Protein AF-A0A530EE15-F1 (afdb_monomer_lite)

Secondary structure (DSSP, 8-state):
----TTHHHHHHHHHTTSTT--HHHHHHHHHH--EEEEE-HHHHHSHHHHHHHHHHHHHHHHH-SEEEEEESSSTTHHHHHHHHHHHHHH-TT-EEEPP-----

Foldseek 3Di:
DDAFPCVVVVLVVCVVPDPPRDPVVVVVVLQPDEAEDEDELVLQPDPVSLVVLLVVLLVCLNPGQEYEYHYPDPNCVVVSVVSVVSSCVNGVRRHYDYPPPPDD

Structure (mmCIF, N/CA/C/O backbone):
data_AF-A0A530EE15-F1
#
_entry.id   AF-A0A530EE15-F1
#
loop_
_atom_site.group_PDB
_atom_site.id
_atom_site.type_symbol
_atom_site.label_atom_id
_atom_site.label_alt_id
_atom_site.label_comp_id
_atom_site.label_asym_id
_atom_site.label_entity_id
_atom_site.label_seq_id
_atom_site.pdbx_PDB_ins_code
_atom_site.Cartn_x
_atom_site.Cartn_y
_atom_site.Cartn_z
_atom_site.occupancy
_atom_site.B_iso_or_equiv
_atom_site.auth_seq_id
_atom_site.auth_comp_id
_atom_site.auth_asym_id
_atom_site.auth_atom_id
_atom_site.pdbx_PDB_model_num
ATOM 1 N N . MET A 1 1 ? -8.185 -9.633 7.895 1.00 51.03 1 MET A N 1
ATOM 2 C CA . MET A 1 1 ? -6.875 -8.985 7.637 1.00 51.03 1 MET A CA 1
ATOM 3 C C . MET A 1 1 ? -6.453 -8.310 8.927 1.00 51.03 1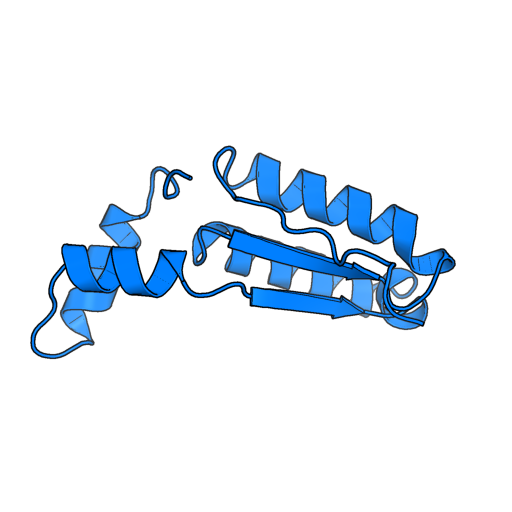 MET A C 1
ATOM 5 O O . MET A 1 1 ? -7.322 -8.080 9.751 1.00 51.03 1 MET A O 1
ATOM 9 N N . ALA A 1 2 ? -5.165 -8.080 9.171 1.00 61.59 2 ALA A N 1
ATOM 10 C CA . ALA A 1 2 ? -4.728 -7.557 10.463 1.00 61.59 2 ALA A CA 1
ATOM 11 C C . ALA A 1 2 ? -4.051 -6.197 10.286 1.00 61.59 2 ALA A C 1
ATOM 13 O O . ALA A 1 2 ? -3.262 -5.998 9.366 1.00 61.59 2 ALA A O 1
ATOM 14 N N . PHE A 1 3 ? -4.371 -5.256 11.170 1.00 65.88 3 PHE A N 1
ATOM 15 C CA . PHE A 1 3 ? -3.723 -3.951 11.192 1.00 65.88 3 PHE A CA 1
ATOM 16 C C . PHE A 1 3 ? -2.224 -4.088 11.446 1.00 65.88 3 PHE A C 1
ATOM 18 O O . PHE A 1 3 ? -1.759 -5.055 12.065 1.00 65.88 3 PHE A O 1
ATOM 25 N N . ALA A 1 4 ? -1.471 -3.096 10.977 1.00 73.50 4 ALA A N 1
ATOM 26 C CA . ALA A 1 4 ? -0.054 -3.014 11.265 1.00 73.50 4 ALA A CA 1
ATOM 27 C C . ALA A 1 4 ? 0.193 -3.000 12.782 1.00 73.50 4 ALA A C 1
ATOM 29 O O . ALA A 1 4 ? -0.617 -2.476 13.548 1.00 73.50 4 ALA A O 1
ATOM 30 N N . ASN A 1 5 ? 1.349 -3.505 13.216 1.00 72.81 5 ASN A N 1
ATOM 31 C CA . ASN A 1 5 ? 1.721 -3.565 14.638 1.00 72.81 5 ASN A CA 1
ATOM 32 C C . ASN A 1 5 ? 1.875 -2.173 15.299 1.00 72.81 5 ASN A C 1
ATOM 34 O O . ASN A 1 5 ? 2.175 -2.083 16.481 1.00 72.81 5 ASN A O 1
ATOM 38 N N . PHE A 1 6 ? 1.697 -1.092 14.537 1.00 76.88 6 PHE A N 1
ATOM 39 C CA . PHE A 1 6 ? 1.799 0.302 14.968 1.00 76.88 6 PHE A CA 1
ATOM 40 C C . PHE A 1 6 ? 0.477 1.077 14.820 1.00 76.88 6 PHE A C 1
ATOM 42 O O . PHE A 1 6 ? 0.470 2.305 14.920 1.00 76.88 6 PHE A O 1
ATOM 49 N N . ILE A 1 7 ? -0.648 0.383 14.603 1.00 80.62 7 ILE A N 1
ATOM 50 C CA . ILE A 1 7 ? -1.971 1.018 14.495 1.00 80.62 7 ILE A CA 1
ATOM 51 C C . ILE A 1 7 ? -2.355 1.788 15.755 1.00 80.62 7 ILE A C 1
ATOM 53 O O . ILE A 1 7 ? -3.006 2.818 15.646 1.00 80.62 7 ILE A O 1
ATOM 57 N N . ASP A 1 8 ? -1.905 1.350 16.932 1.00 82.94 8 ASP A N 1
ATOM 58 C CA . ASP A 1 8 ? -2.226 2.026 18.190 1.00 82.94 8 ASP A CA 1
ATOM 59 C C . ASP A 1 8 ? -1.659 3.448 18.210 1.00 82.94 8 ASP A C 1
ATOM 61 O O . ASP A 1 8 ? -2.340 4.377 18.627 1.00 82.94 8 ASP A O 1
ATOM 65 N N . ARG A 1 9 ? -0.468 3.659 17.635 1.00 84.62 9 ARG A N 1
ATOM 66 C CA . ARG A 1 9 ? 0.116 5.000 17.503 1.00 84.62 9 ARG A CA 1
ATOM 67 C C . ARG A 1 9 ? -0.669 5.873 16.524 1.00 84.62 9 ARG A C 1
ATOM 69 O O . ARG A 1 9 ? -0.854 7.060 16.781 1.00 84.62 9 ARG A O 1
ATOM 76 N N . ALA A 1 10 ? -1.136 5.293 15.420 1.00 84.19 10 ALA A N 1
ATOM 77 C CA . ALA A 1 10 ? -1.993 5.999 14.470 1.00 84.19 10 ALA A CA 1
ATOM 78 C C . ALA A 1 10 ? -3.361 6.335 15.090 1.00 84.19 10 ALA A C 1
ATOM 80 O O . ALA A 1 10 ? -3.861 7.436 14.891 1.00 84.19 10 ALA A O 1
ATOM 81 N N . ALA A 1 11 ? -3.922 5.432 15.896 1.00 86.88 11 ALA A N 1
ATOM 82 C CA . ALA A 1 11 ? -5.160 5.648 16.633 1.00 86.88 11 ALA A CA 1
ATOM 83 C C . ALA A 1 11 ? -5.014 6.744 17.695 1.00 86.88 11 ALA A C 1
ATOM 85 O O . ALA A 1 11 ? -5.880 7.606 17.787 1.00 86.88 11 ALA A O 1
ATOM 86 N N . THR A 1 12 ? -3.909 6.764 18.449 1.00 88.69 12 THR A N 1
ATOM 87 C CA . THR A 1 12 ? -3.617 7.851 19.395 1.00 88.69 12 THR A CA 1
ATOM 88 C C . THR A 1 12 ? -3.509 9.193 18.683 1.00 88.69 12 THR A C 1
ATOM 90 O O . THR A 1 12 ? -4.051 10.176 19.165 1.00 88.69 12 THR A O 1
ATOM 93 N N . ALA A 1 13 ? -2.834 9.258 17.533 1.00 86.94 13 ALA A N 1
ATOM 94 C CA . ALA A 1 13 ? -2.757 10.499 16.766 1.00 86.94 13 ALA A CA 1
ATOM 95 C C . ALA A 1 13 ? -4.137 10.924 16.233 1.00 86.94 13 ALA A C 1
ATOM 97 O O . ALA A 1 13 ? -4.502 12.092 16.333 1.00 86.94 13 ALA A O 1
ATOM 98 N N . ALA A 1 14 ? -4.924 9.976 15.715 1.00 86.75 14 ALA A N 1
ATOM 99 C CA . ALA A 1 14 ? -6.269 10.234 15.214 1.00 86.75 14 ALA A CA 1
ATOM 100 C C . ALA A 1 14 ? -7.214 10.735 16.319 1.00 86.75 14 ALA A C 1
ATOM 102 O O . ALA A 1 14 ? -7.987 11.659 16.073 1.00 86.75 14 ALA A O 1
ATOM 103 N N . SER A 1 15 ? -7.111 10.202 17.541 1.00 91.00 15 SER A N 1
ATOM 104 C CA . SER A 1 15 ? -7.952 10.624 18.667 1.00 91.00 15 SER A CA 1
ATOM 105 C C . SER A 1 15 ? -7.686 12.053 19.147 1.00 91.00 15 SER A C 1
ATOM 107 O O . SER A 1 15 ? -8.530 12.618 19.833 1.00 91.00 15 SER A O 1
ATOM 109 N N . GLN A 1 16 ? -6.543 12.652 18.790 1.00 92.25 16 GLN A N 1
ATOM 110 C CA . GLN A 1 16 ? -6.255 14.062 19.087 1.00 92.25 16 GLN A CA 1
ATOM 111 C C . GLN A 1 16 ? -6.901 15.033 18.093 1.00 92.25 16 GLN A C 1
ATOM 113 O O . GLN A 1 16 ? -6.971 16.228 18.366 1.00 92.25 16 GLN A O 1
ATOM 118 N N . VAL A 1 17 ? -7.321 14.544 16.925 1.00 92.12 17 VAL A N 1
ATOM 119 C CA . VAL A 1 17 ? -7.815 15.382 15.820 1.00 92.12 17 VAL A CA 1
ATOM 120 C C . VAL A 1 17 ? -9.304 15.158 15.571 1.00 92.12 17 VAL A C 1
ATOM 122 O O . VAL A 1 17 ? -10.022 16.096 15.235 1.00 92.12 17 VAL A O 1
ATOM 125 N N . LEU A 1 18 ? -9.775 13.921 15.721 1.00 89.06 18 LEU A N 1
ATOM 126 C CA . LEU A 1 18 ? -11.158 13.541 15.461 1.00 89.06 18 LEU A CA 1
ATOM 127 C C . LEU A 1 18 ? -12.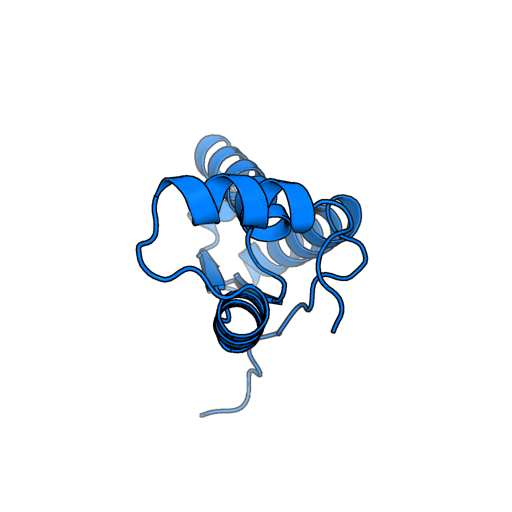008 13.708 16.725 1.00 89.06 18 LEU A C 1
ATOM 129 O O . LEU A 1 18 ? -11.683 13.150 17.773 1.00 89.06 18 LEU A O 1
ATOM 133 N N . ALA A 1 19 ? -13.119 14.438 16.609 1.00 88.44 19 ALA A N 1
ATOM 134 C CA . ALA A 1 19 ? -14.155 14.465 17.639 1.00 88.44 19 ALA A CA 1
ATOM 135 C C . ALA A 1 19 ? -14.843 13.092 17.746 1.00 88.44 19 ALA A C 1
ATOM 137 O O . ALA A 1 19 ? -14.950 12.381 16.746 1.00 88.44 19 ALA A O 1
ATOM 138 N N . ASP A 1 20 ? -15.285 12.727 18.955 1.00 88.88 20 ASP A N 1
ATOM 139 C CA . ASP A 1 20 ? -15.990 11.467 19.244 1.00 88.88 20 ASP A CA 1
ATOM 140 C C . ASP A 1 20 ? -15.259 10.216 18.717 1.00 88.88 20 ASP A C 1
ATOM 142 O O . ASP A 1 20 ? -15.826 9.330 18.075 1.00 88.88 20 ASP A O 1
ATOM 146 N N . PHE A 1 21 ? -13.946 10.147 18.962 1.00 90.00 21 PHE A N 1
ATOM 147 C CA . PHE A 1 21 ? -13.118 9.053 18.468 1.00 90.00 21 PHE A CA 1
ATOM 148 C C . PHE A 1 21 ? -13.467 7.709 19.126 1.00 90.00 21 PHE A C 1
ATOM 150 O O . PHE A 1 21 ? -13.219 7.484 20.314 1.00 90.00 21 PHE A O 1
ATOM 157 N N . HIS A 1 22 ? -13.909 6.762 18.300 1.00 91.81 22 HIS A N 1
ATOM 158 C CA . HIS A 1 22 ? -14.100 5.367 18.679 1.00 91.81 22 HIS A CA 1
ATOM 159 C C . HIS A 1 22 ? -13.155 4.456 17.890 1.00 91.81 22 HIS A C 1
ATOM 161 O O . HIS A 1 22 ? -13.213 4.356 16.664 1.00 91.81 22 HIS A O 1
ATOM 167 N N . LEU A 1 23 ? -12.284 3.737 18.608 1.00 88.56 23 LEU A N 1
ATOM 168 C CA . LEU A 1 23 ? -11.267 2.871 17.999 1.00 88.56 23 LEU A CA 1
ATOM 169 C C . LEU A 1 23 ? -11.869 1.769 17.113 1.00 88.56 23 LEU A C 1
ATOM 171 O O . LEU A 1 23 ? -11.285 1.418 16.088 1.00 88.56 23 LEU A O 1
ATOM 175 N N . GLY A 1 24 ? -13.011 1.209 17.523 1.00 89.56 24 GLY A N 1
ATOM 176 C CA . GLY A 1 24 ? -13.715 0.173 16.765 1.00 89.56 24 GLY A CA 1
ATOM 177 C C . GLY A 1 24 ? -14.177 0.682 15.402 1.00 89.56 24 GLY A C 1
ATOM 178 O O . GLY A 1 24 ? -13.862 0.070 14.382 1.00 89.56 24 GLY A O 1
ATOM 179 N N . ASP A 1 25 ? -14.827 1.844 15.383 1.00 90.38 25 ASP A N 1
ATOM 180 C CA . ASP A 1 25 ? -15.339 2.468 14.161 1.00 90.38 25 ASP A CA 1
ATOM 181 C C . ASP A 1 25 ? -14.207 2.923 13.244 1.00 90.38 25 ASP A C 1
ATOM 183 O O . ASP A 1 25 ? -14.261 2.709 12.034 1.00 90.38 25 ASP A O 1
ATOM 187 N N . PHE A 1 26 ? -13.130 3.462 13.819 1.00 88.62 26 PHE A N 1
ATOM 188 C CA . PHE A 1 26 ? -11.931 3.836 13.076 1.00 88.62 26 PHE A CA 1
ATOM 189 C C . PHE A 1 26 ? -11.302 2.633 12.358 1.00 88.62 26 PHE A C 1
ATOM 191 O O . PHE A 1 26 ? -11.009 2.695 11.162 1.00 88.62 26 PHE A O 1
ATOM 198 N N . LYS A 1 27 ? -11.141 1.507 13.065 1.00 89.19 27 LYS A N 1
ATOM 199 C CA . LYS A 1 27 ? -10.648 0.256 12.474 1.00 89.19 27 LYS A CA 1
ATOM 200 C C . LYS A 1 27 ? -11.593 -0.240 11.376 1.00 89.19 27 LYS A C 1
ATOM 202 O O . LYS A 1 27 ? -11.151 -0.482 10.254 1.00 89.19 27 LYS A O 1
ATOM 207 N N . ALA A 1 28 ? -12.890 -0.318 11.659 1.00 89.31 28 ALA A N 1
ATOM 208 C CA . ALA A 1 28 ? -13.882 -0.775 10.690 1.00 89.31 28 ALA A CA 1
ATOM 209 C C . ALA A 1 28 ? -13.923 0.107 9.429 1.00 89.31 28 ALA A C 1
ATOM 211 O O . ALA A 1 28 ? -14.090 -0.404 8.320 1.00 89.31 28 ALA A O 1
ATOM 212 N N . ALA A 1 29 ? -13.748 1.422 9.576 1.00 89.81 29 ALA A N 1
ATOM 213 C CA . ALA A 1 29 ? -13.650 2.346 8.455 1.00 89.81 29 ALA A CA 1
ATOM 214 C C . ALA A 1 29 ? -12.399 2.065 7.613 1.00 89.81 29 ALA A C 1
ATOM 216 O O . ALA A 1 29 ? -12.513 1.886 6.403 1.00 89.81 29 ALA A O 1
ATOM 217 N N . LEU A 1 30 ? -11.223 1.947 8.239 1.00 89.00 30 LEU A N 1
ATOM 218 C CA . LEU A 1 30 ? -9.969 1.655 7.538 1.00 89.00 30 LEU A CA 1
ATOM 219 C C . LEU A 1 30 ? -9.986 0.309 6.802 1.00 89.00 30 LEU A C 1
ATOM 221 O O . LEU A 1 30 ? -9.438 0.211 5.711 1.00 89.00 30 LEU A O 1
ATOM 225 N N . GLU A 1 31 ? -10.617 -0.724 7.362 1.00 87.19 31 GLU A N 1
ATOM 226 C CA . GLU A 1 31 ? -10.752 -2.034 6.705 1.00 87.19 31 GLU A CA 1
ATOM 227 C C . GLU A 1 31 ? -11.632 -2.001 5.452 1.00 87.19 31 GLU A C 1
ATOM 229 O O . GLU A 1 31 ? -11.410 -2.779 4.520 1.00 87.19 31 GLU A O 1
ATOM 234 N N . LYS A 1 32 ? -12.629 -1.110 5.418 1.00 89.19 32 LYS A N 1
ATOM 235 C CA . LYS A 1 32 ? -13.513 -0.928 4.259 1.00 89.19 32 LYS A CA 1
ATOM 236 C C . LYS A 1 32 ? -12.851 -0.125 3.140 1.00 89.19 32 LYS A C 1
ATOM 238 O O . LYS A 1 32 ? -13.256 -0.264 1.988 1.00 89.19 32 LYS A O 1
ATOM 243 N N . GLN A 1 33 ? -11.851 0.695 3.460 1.00 90.12 33 GLN A N 1
ATOM 244 C CA . GLN A 1 33 ? -11.161 1.526 2.480 1.00 90.12 33 GLN A CA 1
ATOM 245 C C . GLN A 1 33 ? -10.019 0.760 1.812 1.00 90.12 33 G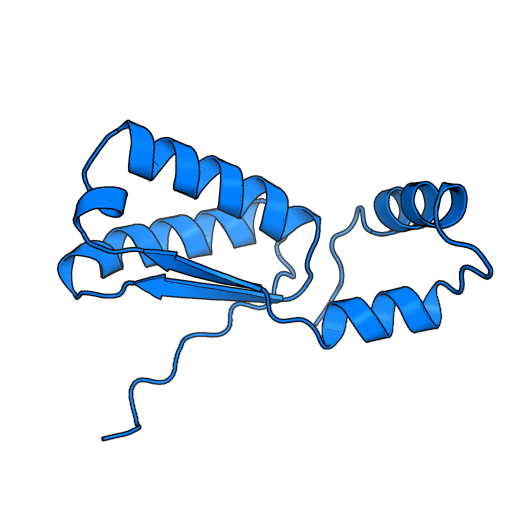LN A C 1
ATOM 247 O O . GLN A 1 33 ? -9.076 0.309 2.459 1.00 90.12 33 GLN A O 1
ATOM 252 N N . VAL A 1 34 ? -10.091 0.648 0.487 1.00 91.69 34 VAL A N 1
ATOM 253 C CA . VAL A 1 34 ? -9.001 0.122 -0.339 1.00 91.69 34 VAL A CA 1
ATOM 254 C C . VAL A 1 34 ? -8.400 1.287 -1.101 1.00 91.69 34 VAL A C 1
ATOM 256 O O . VAL A 1 34 ? -9.020 1.811 -2.024 1.00 91.69 34 VAL A O 1
ATOM 259 N N . VAL A 1 35 ? -7.184 1.682 -0.730 1.00 93.94 35 VAL A N 1
ATOM 260 C CA . VAL A 1 35 ? -6.479 2.750 -1.442 1.00 93.94 35 VAL A CA 1
ATOM 261 C C . VAL A 1 35 ? -5.709 2.149 -2.610 1.00 93.94 35 VAL A C 1
ATOM 263 O O . VAL A 1 35 ? -4.874 1.259 -2.429 1.00 93.94 35 VAL A O 1
ATOM 266 N N . ALA A 1 36 ? -6.011 2.623 -3.817 1.00 94.88 36 ALA A N 1
ATOM 267 C CA . ALA A 1 36 ? -5.369 2.173 -5.042 1.00 94.88 36 ALA A CA 1
ATOM 268 C C . ALA A 1 36 ? -4.259 3.137 -5.480 1.00 94.88 36 ALA A C 1
ATOM 270 O O . ALA A 1 36 ? -4.453 4.350 -5.495 1.00 94.88 36 ALA A O 1
ATOM 271 N N . VAL A 1 37 ? -3.117 2.583 -5.885 1.00 95.69 37 VAL A N 1
ATOM 272 C CA . VAL A 1 37 ? -2.031 3.300 -6.559 1.00 95.69 37 VAL A CA 1
ATOM 273 C C . VAL A 1 37 ? -1.995 2.817 -8.002 1.00 95.69 37 VAL A C 1
ATOM 275 O O . VAL A 1 37 ? -1.589 1.682 -8.265 1.00 95.69 37 VAL A O 1
ATOM 278 N N . ALA A 1 38 ? -2.458 3.666 -8.917 1.00 95.69 38 ALA A N 1
ATOM 279 C CA . ALA A 1 38 ? -2.443 3.409 -10.350 1.00 95.69 38 ALA A CA 1
ATOM 280 C C . ALA A 1 38 ? -1.329 4.210 -11.026 1.00 95.69 38 ALA A C 1
ATOM 282 O O . ALA A 1 38 ? -1.137 5.382 -10.707 1.00 95.69 38 ALA A O 1
ATOM 283 N N . PHE A 1 39 ? -0.588 3.575 -11.931 1.00 95.88 39 PHE A N 1
ATOM 284 C CA . PHE A 1 39 ? 0.550 4.194 -12.609 1.00 95.88 39 PHE A CA 1
ATOM 285 C C . PHE A 1 39 ? 0.840 3.517 -13.947 1.00 95.88 39 PHE A C 1
ATOM 287 O O . PHE A 1 39 ? 0.559 2.331 -14.132 1.00 95.88 39 PHE A O 1
ATOM 294 N N . ASP A 1 40 ? 1.404 4.281 -14.872 1.00 95.12 40 ASP A N 1
ATOM 295 C CA . ASP A 1 40 ? 1.803 3.828 -16.199 1.00 95.12 40 ASP A CA 1
ATOM 296 C C . ASP A 1 40 ? 3.318 3.558 -16.284 1.00 95.12 40 ASP A C 1
ATOM 298 O O . ASP A 1 40 ? 4.073 3.680 -15.310 1.00 95.12 40 ASP A O 1
ATOM 302 N N . HIS A 1 41 ? 3.775 3.173 -17.471 1.00 94.88 41 HIS A N 1
ATOM 303 C CA . HIS A 1 41 ? 5.174 2.900 -17.767 1.00 94.88 41 HIS A CA 1
ATOM 304 C C . HIS A 1 41 ? 6.072 4.126 -17.581 1.00 94.88 41 HIS A C 1
ATOM 306 O O . HIS A 1 41 ? 7.251 3.960 -17.268 1.00 94.88 41 HIS A O 1
ATOM 312 N N . GLN A 1 42 ? 5.560 5.347 -17.771 1.00 94.81 42 GLN A N 1
ATOM 313 C CA . GLN A 1 42 ? 6.363 6.557 -17.637 1.00 94.81 42 GLN A CA 1
ATOM 314 C C . GLN A 1 42 ? 6.726 6.758 -16.166 1.00 94.81 42 GLN A C 1
ATOM 316 O O . GLN A 1 42 ? 7.908 6.863 -15.835 1.00 94.81 42 GLN A O 1
ATOM 321 N N . ALA A 1 43 ? 5.734 6.684 -15.275 1.00 94.62 43 ALA A N 1
ATOM 322 C CA . ALA A 1 43 ? 5.957 6.717 -13.832 1.00 94.62 43 ALA A CA 1
ATOM 323 C C . ALA A 1 43 ? 6.816 5.537 -13.339 1.00 94.62 43 ALA A C 1
ATOM 325 O O . ALA A 1 43 ? 7.590 5.681 -12.395 1.00 94.62 43 ALA A O 1
ATOM 326 N N . ALA A 1 44 ? 6.712 4.371 -13.982 1.00 94.81 44 ALA A N 1
ATOM 327 C CA . ALA A 1 44 ? 7.513 3.200 -13.632 1.00 94.81 44 ALA A CA 1
ATOM 328 C C . ALA A 1 44 ? 8.968 3.256 -14.134 1.00 94.81 44 ALA A C 1
ATOM 330 O O . ALA A 1 44 ? 9.796 2.499 -13.628 1.00 94.81 44 ALA A O 1
ATOM 331 N N . SER A 1 45 ? 9.296 4.099 -15.118 1.00 94.19 45 SER A N 1
ATOM 332 C CA . SER A 1 45 ? 10.614 4.113 -15.776 1.00 94.19 45 SER A CA 1
ATOM 333 C C . SER A 1 45 ? 11.462 5.338 -15.448 1.00 94.19 45 SER A C 1
ATOM 335 O O . SER A 1 45 ? 12.689 5.240 -15.472 1.00 94.19 45 SER A O 1
ATOM 337 N N . CYS A 1 46 ? 10.852 6.477 -15.110 1.00 96.62 46 CYS A N 1
ATOM 338 C CA . CYS A 1 46 ? 11.600 7.666 -14.719 1.00 96.62 46 CYS A CA 1
ATOM 339 C C . CYS A 1 46 ? 11.969 7.646 -13.225 1.00 96.62 46 CYS A C 1
ATOM 341 O O . CYS A 1 46 ? 11.227 7.138 -12.383 1.00 96.62 46 CYS A O 1
ATOM 343 N N . ALA A 1 47 ? 13.122 8.231 -12.885 1.00 96.62 47 ALA A N 1
ATOM 344 C CA . ALA A 1 47 ? 13.637 8.234 -11.513 1.00 96.62 47 ALA A CA 1
ATOM 345 C C . ALA A 1 47 ? 12.678 8.919 -10.522 1.00 96.62 47 ALA A C 1
ATOM 347 O O . ALA A 1 47 ? 12.436 8.407 -9.431 1.00 96.62 47 ALA A O 1
ATOM 348 N N . GLU A 1 48 ? 12.096 10.052 -10.917 1.00 97.50 48 GLU A N 1
ATOM 349 C CA . GLU A 1 48 ? 11.142 10.796 -10.089 1.00 97.50 48 GLU A CA 1
ATOM 350 C C . GLU A 1 48 ? 9.836 10.019 -9.867 1.00 97.50 48 GLU A C 1
ATOM 352 O O . GLU A 1 48 ? 9.318 9.978 -8.749 1.00 97.50 48 GLU A O 1
ATOM 357 N N . GLY A 1 49 ? 9.338 9.338 -10.902 1.00 97.19 49 GLY A N 1
ATOM 358 C CA . GLY A 1 49 ? 8.150 8.493 -10.814 1.00 97.19 49 GLY A CA 1
ATOM 359 C C . GLY A 1 49 ? 8.376 7.304 -9.885 1.00 97.19 49 GLY A C 1
ATOM 360 O O . GLY A 1 49 ? 7.583 7.070 -8.973 1.00 97.19 49 GLY A O 1
ATOM 361 N N . GLN A 1 50 ? 9.509 6.611 -10.027 1.00 96.62 50 GLN A N 1
ATOM 362 C CA . GLN A 1 50 ? 9.876 5.509 -9.138 1.00 96.62 50 GLN A CA 1
ATOM 363 C C . GLN A 1 50 ? 10.029 5.962 -7.681 1.00 96.62 50 GLN A C 1
ATOM 365 O O . GLN A 1 50 ? 9.531 5.282 -6.782 1.00 96.62 50 GLN A O 1
ATOM 370 N N . ALA A 1 51 ? 10.671 7.110 -7.440 1.00 97.44 51 ALA A N 1
ATOM 371 C CA . ALA A 1 51 ? 10.830 7.668 -6.098 1.00 97.44 51 ALA A CA 1
ATOM 372 C C . ALA A 1 51 ? 9.477 8.043 -5.475 1.00 97.44 51 ALA A C 1
ATOM 374 O O . ALA A 1 51 ? 9.204 7.709 -4.320 1.00 97.44 51 ALA A O 1
ATOM 375 N N . THR A 1 52 ? 8.602 8.674 -6.260 1.00 97.81 52 THR A N 1
ATOM 376 C CA . THR A 1 52 ? 7.233 9.008 -5.847 1.00 97.81 52 THR A CA 1
ATOM 377 C C . THR A 1 52 ? 6.435 7.755 -5.495 1.00 97.81 52 THR A C 1
ATOM 379 O O . THR A 1 52 ? 5.785 7.715 -4.451 1.00 97.81 52 THR A O 1
ATOM 382 N N . LEU A 1 53 ? 6.512 6.709 -6.322 1.00 97.75 53 LEU A N 1
ATOM 383 C CA . LEU A 1 53 ? 5.822 5.440 -6.086 1.00 97.75 53 LEU A CA 1
ATOM 384 C C . LEU A 1 53 ? 6.334 4.724 -4.830 1.00 97.75 53 LEU A C 1
ATOM 386 O O . LEU A 1 53 ? 5.525 4.254 -4.027 1.00 97.75 53 LEU A O 1
ATOM 390 N N . ASP A 1 54 ? 7.654 4.663 -4.630 1.00 97.50 54 ASP A N 1
ATOM 391 C CA . ASP A 1 54 ? 8.261 4.078 -3.426 1.00 97.50 54 ASP A CA 1
ATOM 392 C C . ASP A 1 54 ? 7.792 4.816 -2.162 1.00 97.50 54 ASP A C 1
ATOM 394 O O . ASP A 1 54 ? 7.303 4.183 -1.218 1.00 97.50 54 ASP A O 1
ATOM 398 N N . LEU A 1 55 ? 7.847 6.152 -2.161 1.00 97.75 55 LEU A N 1
ATOM 399 C CA . LEU A 1 55 ? 7.404 6.963 -1.030 1.00 97.75 55 LEU A CA 1
ATOM 400 C C . LEU A 1 55 ? 5.900 6.808 -0.765 1.00 97.75 55 LEU A C 1
ATOM 402 O O . LEU A 1 55 ? 5.495 6.593 0.381 1.00 97.75 55 LEU A O 1
ATOM 406 N N . ALA A 1 56 ? 5.072 6.877 -1.808 1.00 97.62 56 ALA A N 1
ATOM 407 C CA . ALA A 1 56 ? 3.626 6.731 -1.685 1.00 97.62 56 ALA A CA 1
ATOM 408 C C . ALA A 1 56 ? 3.262 5.370 -1.080 1.00 97.62 56 ALA A C 1
ATOM 410 O O . ALA A 1 56 ? 2.536 5.307 -0.087 1.00 97.62 56 ALA A O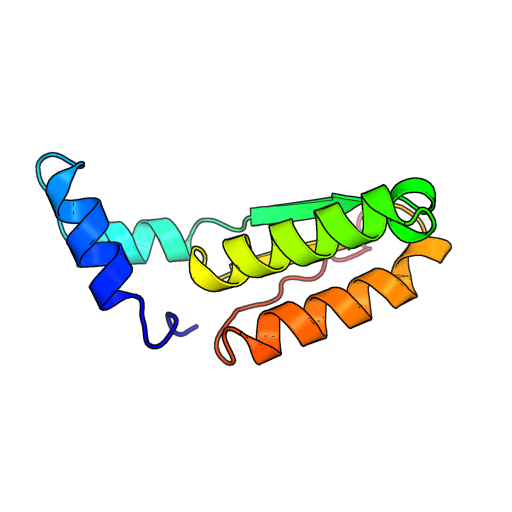 1
ATOM 411 N N . VAL A 1 57 ? 3.826 4.277 -1.599 1.00 96.88 57 VAL A N 1
ATOM 412 C CA . VAL A 1 57 ? 3.572 2.928 -1.074 1.00 96.88 57 VAL A CA 1
ATOM 413 C C . VAL A 1 57 ? 4.083 2.783 0.358 1.00 96.88 57 VAL A C 1
ATOM 415 O O . VAL A 1 57 ? 3.403 2.170 1.185 1.00 96.88 57 VAL A O 1
ATOM 418 N N . ARG A 1 58 ? 5.221 3.401 0.704 1.00 96.00 58 ARG A N 1
ATOM 419 C CA . ARG A 1 58 ? 5.717 3.428 2.087 1.00 96.00 58 ARG A CA 1
ATOM 420 C C . ARG A 1 58 ? 4.727 4.066 3.049 1.00 96.00 58 ARG A C 1
ATOM 422 O O . ARG A 1 58 ? 4.528 3.535 4.145 1.00 96.00 58 ARG A O 1
ATOM 429 N N . LEU A 1 59 ? 4.146 5.200 2.684 1.00 94.25 59 LEU A N 1
ATOM 430 C CA . LEU A 1 59 ? 3.174 5.891 3.527 1.00 94.25 59 LEU A CA 1
ATOM 431 C C . LEU A 1 59 ? 1.872 5.093 3.610 1.00 94.25 59 LEU A C 1
ATOM 433 O O . LEU A 1 59 ? 1.383 4.805 4.702 1.00 94.25 59 LEU A O 1
ATOM 437 N N . LEU A 1 60 ? 1.356 4.650 2.466 1.00 94.31 60 LEU A N 1
ATOM 438 C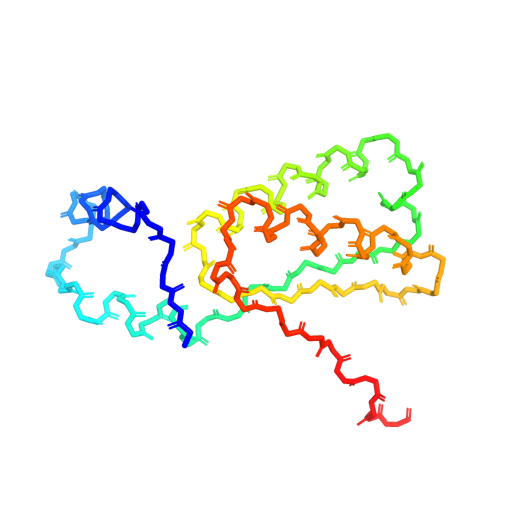 CA . LEU A 1 60 ? 0.083 3.945 2.389 1.00 94.31 60 LEU A CA 1
ATOM 439 C C . LEU A 1 60 ? 0.105 2.599 3.121 1.00 94.31 60 LEU A C 1
ATOM 441 O O . LEU A 1 60 ? -0.832 2.306 3.855 1.00 94.31 60 LEU A O 1
ATOM 445 N N . ALA A 1 61 ? 1.187 1.819 3.020 1.00 93.31 61 ALA A N 1
ATOM 446 C CA . ALA A 1 61 ? 1.309 0.536 3.724 1.00 93.31 61 ALA A CA 1
ATOM 447 C C . ALA A 1 61 ? 1.345 0.686 5.255 1.00 93.31 61 ALA A C 1
ATOM 449 O O . ALA A 1 61 ? 1.060 -0.269 5.982 1.00 93.31 61 ALA A O 1
ATOM 450 N N . ARG A 1 62 ? 1.697 1.882 5.750 1.00 91.00 62 ARG A N 1
ATOM 451 C CA . ARG A 1 62 ? 1.632 2.220 7.175 1.00 91.00 62 ARG A CA 1
ATOM 452 C C . ARG A 1 62 ? 0.228 2.653 7.596 1.00 91.00 62 ARG A C 1
ATOM 454 O O . ARG A 1 62 ? -0.220 2.312 8.684 1.00 91.00 62 ARG A O 1
ATOM 461 N N . LEU A 1 63 ? -0.466 3.405 6.755 1.00 89.00 63 LEU A N 1
ATOM 462 C CA . LEU A 1 63 ? -1.729 4.032 7.141 1.00 89.00 63 LEU A CA 1
ATOM 463 C C . LEU A 1 63 ? -2.948 3.142 6.886 1.00 89.00 63 LEU A C 1
ATOM 465 O O . LEU A 1 63 ? -3.915 3.210 7.640 1.00 89.00 63 LEU A O 1
ATOM 469 N N . TYR A 1 64 ? -2.894 2.287 5.864 1.00 91.38 64 TYR A N 1
ATOM 470 C CA . TYR A 1 64 ? -4.040 1.504 5.418 1.00 91.38 64 TYR A CA 1
ATOM 471 C C . TYR A 1 64 ? -3.780 -0.002 5.518 1.00 91.38 64 TYR A C 1
ATOM 473 O O . TYR A 1 64 ? -2.699 -0.481 5.160 1.00 91.38 64 TYR A O 1
ATOM 481 N N . PRO A 1 65 ? -4.773 -0.783 5.978 1.00 91.75 65 PRO A N 1
ATOM 482 C CA . PRO A 1 65 ? -4.649 -2.231 6.072 1.00 91.75 65 PRO A CA 1
ATOM 483 C C . PRO A 1 65 ? -4.750 -2.918 4.707 1.00 91.75 65 PRO A C 1
ATOM 485 O O . PRO A 1 65 ? -4.308 -4.059 4.589 1.00 91.75 65 PRO A O 1
ATOM 488 N N . VAL A 1 66 ? -5.327 -2.265 3.691 1.00 93.44 66 VAL A N 1
ATOM 489 C CA . VAL A 1 66 ? -5.539 -2.844 2.359 1.00 93.44 66 VAL A CA 1
ATOM 490 C C . VAL A 1 66 ? -5.164 -1.849 1.267 1.00 93.44 66 VAL A C 1
ATOM 492 O O . VAL A 1 66 ? -5.663 -0.726 1.246 1.00 93.44 66 VAL A O 1
ATOM 495 N N . LEU A 1 67 ? -4.325 -2.290 0.331 1.00 94.62 67 LEU A N 1
ATOM 496 C CA . LEU A 1 67 ? -3.899 -1.524 -0.838 1.00 94.62 67 LEU A CA 1
ATOM 497 C C . LEU A 1 67 ? -4.232 -2.265 -2.134 1.00 94.62 67 LEU A C 1
ATOM 499 O O . LEU A 1 67 ? -4.299 -3.496 -2.158 1.00 94.62 67 LEU A O 1
ATOM 503 N N . ALA A 1 68 ? -4.370 -1.517 -3.225 1.00 95.44 68 ALA A N 1
ATOM 504 C CA . ALA A 1 68 ? -4.366 -2.054 -4.580 1.00 95.44 68 ALA A CA 1
ATOM 505 C C . ALA A 1 68 ? -3.238 -1.413 -5.396 1.00 95.44 68 ALA A C 1
ATOM 507 O O . ALA A 1 68 ? -3.099 -0.194 -5.411 1.00 95.44 68 ALA A O 1
ATOM 508 N N . ILE A 1 69 ? -2.426 -2.227 -6.069 1.00 95.31 69 ILE A N 1
ATOM 509 C CA . ILE A 1 69 ? -1.311 -1.755 -6.903 1.00 95.31 69 ILE A CA 1
ATOM 510 C C . ILE A 1 69 ? -1.656 -2.077 -8.351 1.00 95.31 69 ILE A C 1
ATOM 512 O O . ILE A 1 69 ? -1.779 -3.248 -8.714 1.00 95.31 69 ILE A O 1
ATOM 516 N N . LEU A 1 70 ? -1.887 -1.033 -9.148 1.00 95.44 70 LEU A N 1
ATOM 517 C CA . LEU A 1 70 ? -2.548 -1.122 -10.447 1.00 95.44 70 LEU A CA 1
ATOM 518 C C . LEU A 1 70 ? -1.632 -0.599 -11.566 1.00 95.44 70 LEU A C 1
ATOM 520 O O . LEU A 1 70 ? -1.674 0.591 -11.881 1.00 95.44 70 LEU A O 1
ATOM 524 N N . PRO A 1 71 ? -0.811 -1.461 -12.190 1.00 94.62 71 PRO A N 1
ATOM 525 C CA . PRO A 1 71 ? -0.106 -1.074 -13.404 1.00 94.62 71 PRO A CA 1
ATOM 526 C C . PRO A 1 71 ? -1.124 -0.878 -14.540 1.00 94.62 71 PRO A C 1
ATOM 528 O O . PRO A 1 71 ? -1.932 -1.771 -14.814 1.00 94.62 71 PRO A O 1
ATOM 531 N N . LEU A 1 72 ? -1.106 0.290 -15.184 1.00 93.94 72 LEU A N 1
ATOM 532 C CA . LEU A 1 72 ? -2.024 0.639 -16.277 1.00 93.94 72 LEU A CA 1
ATOM 533 C C . LEU A 1 72 ? -1.627 -0.010 -17.611 1.00 93.94 72 LEU A C 1
ATOM 535 O O . LEU A 1 72 ? -2.468 -0.206 -18.487 1.00 93.94 72 LEU A O 1
ATOM 539 N N . ASP A 1 73 ? -0.370 -0.422 -17.733 1.00 92.38 73 ASP A N 1
ATOM 540 C CA . ASP A 1 73 ? 0.176 -1.131 -18.884 1.00 92.38 73 ASP A CA 1
ATOM 541 C C . ASP A 1 73 ? 1.050 -2.320 -18.453 1.00 92.38 73 ASP A C 1
ATOM 543 O O . ASP A 1 73 ? 1.428 -2.490 -17.290 1.00 92.38 73 ASP A O 1
ATOM 547 N N . SER A 1 74 ? 1.354 -3.202 -19.405 1.00 89.50 74 SER A N 1
ATOM 548 C CA . SER A 1 74 ? 2.154 -4.398 -19.136 1.00 89.50 74 SER A CA 1
ATOM 549 C C . SER A 1 74 ? 3.607 -4.076 -18.780 1.00 89.50 74 SER A C 1
ATOM 551 O O . SER A 1 74 ? 4.221 -4.843 -18.040 1.00 89.50 74 SER A O 1
ATOM 553 N N . ALA A 1 75 ? 4.156 -2.955 -19.259 1.00 90.00 75 ALA A N 1
ATOM 554 C CA . ALA A 1 75 ? 5.540 -2.567 -18.991 1.00 90.00 75 ALA A CA 1
ATOM 555 C C . ALA A 1 75 ? 5.749 -2.176 -17.515 1.00 90.00 75 ALA A C 1
ATOM 557 O O . ALA A 1 75 ? 6.791 -2.481 -16.938 1.00 90.00 75 ALA A O 1
ATOM 558 N N . ALA A 1 76 ? 4.728 -1.613 -16.867 1.00 92.31 76 ALA A N 1
ATOM 559 C CA . ALA A 1 76 ? 4.730 -1.269 -15.445 1.00 92.31 76 ALA A CA 1
ATOM 560 C C . ALA A 1 76 ? 4.561 -2.475 -14.488 1.00 92.31 76 ALA A C 1
ATOM 562 O O . ALA A 1 76 ? 4.660 -2.332 -13.264 1.00 92.31 76 ALA A O 1
ATOM 563 N N . SER A 1 77 ? 4.315 -3.686 -15.004 1.00 91.31 77 SER A N 1
ATOM 564 C CA . SER A 1 77 ? 3.975 -4.857 -14.176 1.00 91.31 77 SER A CA 1
ATOM 565 C C . SER A 1 77 ? 5.114 -5.331 -13.264 1.00 91.31 77 SER A C 1
ATOM 567 O O . SER A 1 77 ? 4.856 -5.800 -12.153 1.00 91.31 77 SER A O 1
ATOM 569 N N . SER A 1 78 ? 6.373 -5.201 -13.690 1.00 92.38 78 SER A N 1
ATOM 570 C CA . SER A 1 78 ? 7.535 -5.537 -12.852 1.00 92.38 78 SER A CA 1
ATOM 571 C C . SER A 1 78 ? 7.636 -4.603 -11.642 1.00 92.38 78 SER A C 1
ATOM 573 O O . SER A 1 78 ? 7.826 -5.064 -10.513 1.00 92.38 78 SER A O 1
ATOM 575 N N . GLN A 1 79 ? 7.412 -3.306 -11.862 1.00 94.75 79 GLN A N 1
ATOM 576 C CA . GLN A 1 79 ? 7.402 -2.298 -10.809 1.00 94.75 79 GLN A CA 1
ATOM 577 C C . GLN A 1 79 ? 6.249 -2.528 -9.829 1.00 94.75 79 GLN A C 1
ATOM 579 O O . GLN A 1 79 ? 6.447 -2.430 -8.620 1.00 94.75 79 GLN A O 1
ATOM 584 N N . ALA A 1 80 ? 5.071 -2.943 -10.308 1.00 95.12 80 ALA A N 1
ATOM 585 C CA . ALA A 1 80 ? 3.962 -3.317 -9.430 1.00 95.12 80 ALA A CA 1
ATOM 586 C C . ALA A 1 80 ? 4.348 -4.441 -8.454 1.00 95.12 80 ALA A C 1
ATOM 588 O O . ALA A 1 80 ? 4.083 -4.336 -7.257 1.00 95.12 80 ALA A O 1
ATOM 589 N N . GLN A 1 81 ? 5.045 -5.482 -8.924 1.00 95.00 81 GLN A N 1
ATOM 590 C CA . GLN A 1 81 ? 5.520 -6.560 -8.049 1.00 95.00 81 GLN A CA 1
ATOM 591 C C . GLN A 1 81 ? 6.551 -6.074 -7.022 1.00 95.00 81 GLN A C 1
ATOM 593 O O . GLN A 1 81 ? 6.531 -6.527 -5.876 1.00 95.00 81 GLN A O 1
ATOM 598 N N . ALA A 1 82 ? 7.447 -5.161 -7.408 1.00 96.06 82 ALA A N 1
ATOM 599 C CA . ALA A 1 82 ? 8.411 -4.562 -6.487 1.00 96.06 82 ALA A CA 1
ATOM 600 C C . ALA A 1 82 ? 7.703 -3.757 -5.384 1.00 96.06 82 ALA A C 1
ATOM 602 O O . ALA A 1 82 ? 8.009 -3.923 -4.201 1.00 96.06 82 ALA A O 1
ATOM 603 N N . LEU A 1 83 ? 6.694 -2.966 -5.753 1.00 96.81 83 LEU A N 1
ATOM 604 C CA . LEU A 1 83 ? 5.885 -2.192 -4.815 1.00 96.81 83 LEU A CA 1
ATOM 605 C C . LEU A 1 83 ? 5.021 -3.088 -3.906 1.00 96.81 83 LEU A C 1
ATOM 607 O O . LEU A 1 83 ? 4.907 -2.807 -2.714 1.00 96.81 83 LEU A O 1
ATOM 611 N N . GLU A 1 84 ? 4.478 -4.209 -4.403 1.00 96.25 84 GLU A N 1
ATOM 612 C CA . GLU A 1 84 ? 3.777 -5.198 -3.559 1.00 96.25 84 GLU A CA 1
ATOM 613 C C . GLU A 1 84 ? 4.714 -5.765 -2.478 1.00 96.25 84 GLU A C 1
ATOM 615 O O . GLU A 1 84 ? 4.320 -5.916 -1.316 1.00 96.25 84 GLU A O 1
ATOM 620 N N . ARG A 1 85 ? 5.967 -6.072 -2.843 1.00 96.75 85 ARG A N 1
ATOM 621 C CA . ARG A 1 85 ? 6.985 -6.557 -1.894 1.00 96.75 85 ARG A CA 1
ATOM 622 C C . ARG A 1 85 ? 7.363 -5.479 -0.882 1.00 96.75 85 ARG A C 1
ATOM 624 O O . ARG A 1 85 ? 7.482 -5.795 0.300 1.00 96.75 85 ARG A O 1
ATOM 631 N N . LEU A 1 86 ? 7.503 -4.229 -1.322 1.00 96.94 86 LEU A N 1
ATOM 632 C CA . LEU A 1 86 ? 7.765 -3.083 -0.450 1.00 96.94 86 LEU A CA 1
ATOM 633 C C . LEU A 1 86 ? 6.636 -2.876 0.568 1.00 96.94 86 LEU A C 1
ATOM 635 O O . LEU A 1 86 ? 6.897 -2.717 1.757 1.00 96.94 86 LEU A O 1
ATOM 639 N N . ALA A 1 87 ? 5.376 -2.931 0.135 1.00 95.81 87 ALA A N 1
ATOM 640 C CA . ALA A 1 87 ? 4.238 -2.804 1.041 1.00 95.81 87 ALA A CA 1
ATOM 641 C C . ALA A 1 87 ? 4.260 -3.898 2.124 1.00 95.81 87 ALA A C 1
ATOM 643 O O . ALA A 1 87 ? 4.111 -3.608 3.314 1.00 95.81 87 ALA A O 1
ATOM 644 N N . LYS A 1 88 ? 4.515 -5.151 1.722 1.00 95.31 88 LYS A N 1
ATOM 645 C CA . LYS A 1 88 ? 4.591 -6.302 2.636 1.00 95.31 88 LYS A CA 1
ATOM 646 C C . LYS A 1 88 ? 5.799 -6.265 3.572 1.00 95.31 88 LYS A C 1
ATOM 648 O O . LYS A 1 88 ? 5.686 -6.745 4.695 1.00 95.31 88 LYS A O 1
ATOM 653 N N . SER A 1 89 ? 6.938 -5.712 3.152 1.00 95.81 89 SER A N 1
ATOM 654 C CA . SER A 1 89 ? 8.106 -5.586 4.035 1.00 95.81 89 SER A CA 1
ATOM 655 C C . SER A 1 89 ? 7.875 -4.571 5.159 1.00 95.81 89 SER A C 1
ATOM 657 O O . SER A 1 89 ? 8.430 -4.714 6.245 1.00 95.81 89 SER A O 1
ATOM 659 N N . ILE A 1 90 ? 7.021 -3.574 4.920 1.00 92.94 90 ILE A N 1
ATOM 660 C CA . ILE A 1 90 ? 6.661 -2.534 5.891 1.00 92.94 90 ILE A CA 1
ATOM 661 C C . ILE A 1 90 ? 5.550 -3.007 6.823 1.00 92.94 90 ILE A C 1
ATOM 663 O O . ILE A 1 90 ? 5.627 -2.829 8.039 1.00 92.94 90 ILE A O 1
ATOM 667 N N . ASN A 1 91 ? 4.504 -3.595 6.249 1.00 92.88 91 ASN A N 1
ATOM 668 C CA . ASN A 1 91 ? 3.391 -4.163 6.985 1.00 92.88 91 ASN A CA 1
ATOM 669 C C . ASN A 1 91 ? 3.132 -5.584 6.464 1.00 92.88 91 ASN A C 1
ATOM 671 O O . ASN A 1 91 ? 2.390 -5.752 5.496 1.00 92.88 91 ASN A O 1
ATOM 675 N N . PRO A 1 92 ? 3.677 -6.624 7.123 1.00 92.12 92 PRO A N 1
ATOM 676 C CA . PRO A 1 92 ? 3.495 -8.018 6.705 1.00 92.12 92 PRO A CA 1
ATOM 677 C C . PRO A 1 92 ? 2.033 -8.471 6.638 1.00 92.12 92 PRO A C 1
ATOM 679 O O . PRO A 1 92 ? 1.724 -9.474 5.998 1.00 92.12 92 PRO A O 1
ATOM 682 N N . LYS A 1 93 ? 1.130 -7.742 7.303 1.00 91.44 93 LYS A N 1
ATOM 683 C CA . LYS A 1 93 ? -0.304 -8.029 7.362 1.00 91.44 93 LYS A CA 1
ATOM 684 C C . LYS A 1 93 ? -1.126 -7.226 6.345 1.00 91.44 93 LYS A C 1
ATOM 686 O O . LYS A 1 93 ? -2.345 -7.408 6.304 1.00 91.44 93 LYS A O 1
ATOM 691 N N . VAL A 1 94 ? -0.494 -6.360 5.540 1.00 92.81 94 VAL A N 1
ATOM 692 C CA . VAL A 1 94 ? -1.187 -5.562 4.520 1.00 92.81 94 VAL A CA 1
ATOM 693 C C . VAL A 1 94 ? -1.875 -6.478 3.507 1.00 92.81 94 VAL A C 1
ATOM 695 O O . VAL A 1 94 ? -1.270 -7.385 2.928 1.00 92.81 94 VAL A O 1
ATOM 698 N N . GLY A 1 95 ? -3.166 -6.252 3.294 1.00 93.06 95 GLY A N 1
ATOM 699 C CA . GLY A 1 95 ? -3.925 -6.887 2.232 1.00 93.06 95 GLY A CA 1
ATOM 700 C C . GLY A 1 95 ? -3.566 -6.253 0.896 1.00 93.06 95 GLY A C 1
ATOM 701 O O . GLY A 1 95 ? -3.669 -5.041 0.743 1.00 93.06 95 GLY A O 1
ATOM 702 N N . ILE A 1 96 ? -3.180 -7.063 -0.086 1.00 92.75 96 ILE A N 1
ATOM 703 C CA . ILE A 1 96 ? -2.994 -6.594 -1.461 1.00 92.75 96 ILE A CA 1
ATOM 704 C C . ILE A 1 96 ? -4.163 -7.099 -2.296 1.00 92.75 96 ILE A C 1
ATOM 706 O O . ILE A 1 96 ? -4.312 -8.307 -2.496 1.00 92.75 96 ILE A O 1
ATOM 710 N N . ARG A 1 97 ? -4.993 -6.177 -2.784 1.00 90.38 97 ARG A N 1
ATOM 711 C CA . ARG A 1 97 ? -6.005 -6.473 -3.796 1.00 90.38 97 ARG A CA 1
ATOM 712 C C . ARG A 1 97 ? -5.399 -6.256 -5.170 1.00 90.38 97 ARG A C 1
ATOM 714 O O . ARG A 1 97 ? -4.933 -5.170 -5.496 1.00 90.38 97 ARG A O 1
ATOM 721 N N . ARG A 1 98 ? -5.430 -7.298 -5.989 1.00 77.81 98 ARG A N 1
ATOM 722 C CA . ARG A 1 98 ? -5.114 -7.172 -7.409 1.00 77.81 98 ARG A CA 1
ATOM 723 C C . ARG A 1 98 ? -6.373 -6.716 -8.127 1.00 77.81 98 ARG A C 1
ATOM 725 O O . ARG A 1 98 ? -7.455 -7.218 -7.822 1.00 77.81 98 ARG A O 1
ATOM 732 N N . SER A 1 99 ? -6.237 -5.782 -9.065 1.00 61.84 99 SER A N 1
ATOM 733 C CA . SER A 1 99 ? -7.300 -5.586 -10.047 1.00 61.84 99 SER A CA 1
ATOM 734 C C . SER A 1 99 ? -7.469 -6.905 -10.791 1.00 61.84 99 SER A C 1
ATOM 736 O O . SER A 1 99 ? -6.526 -7.416 -11.400 1.00 61.84 99 SER A O 1
ATOM 738 N N . GLY A 1 100 ? -8.653 -7.499 -10.673 1.00 48.28 100 GLY A N 1
ATOM 739 C CA . GLY A 1 100 ? -9.043 -8.580 -11.553 1.00 48.28 100 GLY A CA 1
ATOM 740 C C . GLY A 1 100 ? -9.188 -7.999 -12.950 1.00 48.28 100 GLY A C 1
ATOM 741 O O . GLY A 1 100 ? -10.163 -7.310 -13.231 1.00 48.28 100 GLY A O 1
ATOM 742 N N . LYS A 1 101 ? -8.238 -8.292 -13.839 1.00 43.31 101 LYS A N 1
ATOM 743 C CA . LYS A 1 101 ? -8.482 -8.197 -15.278 1.00 43.31 101 LYS A CA 1
ATOM 744 C C . LYS A 1 101 ? -9.459 -9.322 -15.650 1.00 43.31 101 LYS A C 1
ATOM 746 O O . LYS A 1 101 ? -9.06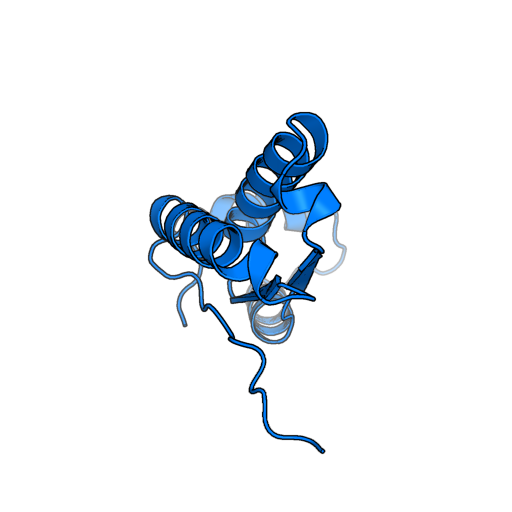3 -10.439 -15.963 1.00 43.31 101 LYS A O 1
ATOM 751 N N . SER A 1 102 ? -10.747 -9.043 -15.494 1.00 35.12 102 SER A N 1
ATOM 752 C CA . SER A 1 102 ? -11.868 -9.724 -16.154 1.00 35.12 102 SER A CA 1
ATOM 753 C C . SER A 1 102 ? -13.097 -8.835 -16.039 1.00 35.12 102 SER A C 1
ATOM 755 O O . SER A 1 102 ? -14.003 -9.077 -15.249 1.00 35.12 102 SER A O 1
ATOM 757 N N . ALA A 1 103 ? -13.088 -7.763 -16.815 1.00 31.80 103 ALA A N 1
ATOM 758 C CA . ALA A 1 103 ? -14.299 -7.142 -17.315 1.00 31.80 103 ALA A CA 1
ATOM 759 C C . ALA A 1 103 ? -13.924 -6.515 -18.659 1.00 31.80 103 ALA A C 1
ATOM 761 O O . ALA A 1 103 ? -13.051 -5.647 -18.696 1.00 31.80 103 ALA A O 1
ATOM 762 N N . THR A 1 104 ? -14.583 -7.036 -19.699 1.00 31.47 104 THR A N 1
ATOM 763 C CA . THR A 1 104 ? -14.498 -6.761 -21.148 1.00 31.47 104 THR A CA 1
ATOM 764 C C . THR A 1 104 ? -13.241 -7.210 -21.874 1.00 31.47 104 THR A C 1
ATOM 766 O O . THR A 1 104 ? -12.163 -6.622 -21.648 1.00 31.47 104 THR A O 1
#

Sequence (104 aa):
MAFANFIDRAATAASQVLADFHLGDFKAALEKQVVAVAFDHQAASCAEGQATLDLAVRLLARLYPVLAILPLDSAASSQAQALERLAKSINPKVGIRRSGKSAT

pLDDT: mean 88.13, std 13.82, range [31.47, 97.81]

Radius of gyration: 15.16 Å; chains: 1; bounding box: 30×25×40 Å